Protein AF-A0A2E8XHF7-F1 (afdb_monomer)

Solvent-accessible surface area (backbone atoms only — not comparable to full-atom values): 8745 Å² total; per-residue (Å²): 108,69,65,32,54,51,22,48,51,51,35,48,48,61,61,67,73,32,93,87,26,64,57,71,70,65,57,74,69,86,76,47,71,69,59,27,64,74,73,72,47,53,73,68,58,49,47,48,53,47,48,51,53,33,51,52,57,75,61,49,58,85,71,52,55,65,51,51,39,53,50,19,55,50,42,33,54,51,37,53,50,51,50,56,49,52,51,31,61,77,67,73,45,95,64,60,53,67,58,53,39,52,51,29,51,52,50,36,51,50,29,51,50,52,42,55,52,24,69,76,44,50,72,69,55,24,68,68,42,44,62,62,34,53,53,51,33,53,53,33,50,53,51,34,52,51,41,51,55,52,53,53,49,56,55,63,79,72,108

Radius of gyration: 20.67 Å; Cα contacts (8 Å, |Δi|>4): 122; chains: 1; bounding box: 45×23×68 Å

Structure (mmCIF, N/CA/C/O backbone):
data_AF-A0A2E8XHF7-F1
#
_entry.id   AF-A0A2E8XHF7-F1
#
loop_
_atom_site.group_PDB
_atom_site.id
_atom_site.type_symbol
_atom_site.label_atom_id
_atom_site.label_alt_id
_atom_site.label_comp_id
_atom_site.label_asym_id
_atom_site.label_entity_id
_atom_site.label_seq_id
_atom_site.pdbx_PDB_ins_code
_atom_site.Cartn_x
_atom_site.Cartn_y
_atom_site.Cartn_z
_atom_site.occupancy
_atom_site.B_iso_or_equiv
_atom_site.auth_seq_id
_atom_site.auth_comp_id
_atom_site.auth_asym_id
_atom_site.auth_atom_id
_atom_site.pdbx_PDB_model_num
ATOM 1 N N . MET A 1 1 ? 12.659 -2.478 2.953 1.00 74.38 1 MET A N 1
ATOM 2 C CA . MET A 1 1 ? 12.125 -3.124 4.177 1.00 74.38 1 MET A CA 1
ATOM 3 C C . MET A 1 1 ? 10.940 -2.377 4.779 1.00 74.38 1 MET A C 1
ATOM 5 O O . MET A 1 1 ? 9.958 -3.035 5.076 1.00 74.38 1 MET A O 1
ATOM 9 N N . LEU A 1 2 ? 10.972 -1.042 4.907 1.00 88.56 2 LEU A N 1
ATOM 10 C CA . LEU A 1 2 ? 9.844 -0.273 5.466 1.00 88.56 2 LEU A 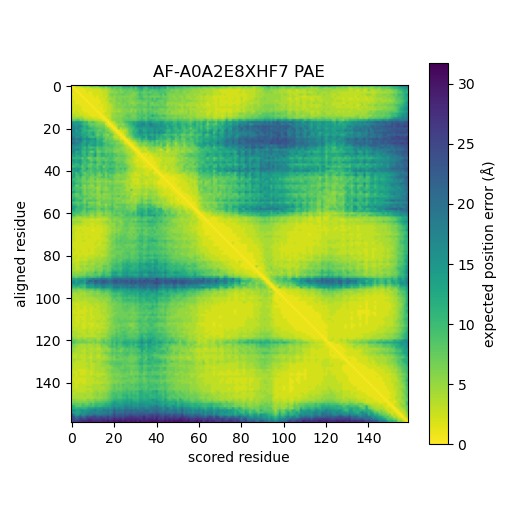CA 1
ATOM 11 C C . LEU A 1 2 ? 8.507 -0.494 4.729 1.00 88.56 2 LEU A C 1
ATOM 13 O O . LEU A 1 2 ? 7.487 -0.677 5.380 1.00 88.56 2 LEU A O 1
ATOM 17 N N . LEU A 1 3 ? 8.518 -0.563 3.392 1.00 88.62 3 LEU A N 1
ATOM 18 C CA . LEU A 1 3 ? 7.319 -0.857 2.592 1.00 88.62 3 LEU A CA 1
ATOM 19 C C . LEU A 1 3 ? 6.722 -2.235 2.915 1.00 88.62 3 LEU A C 1
ATOM 21 O O . LEU A 1 3 ? 5.514 -2.378 3.073 1.00 88.62 3 LEU A O 1
ATOM 25 N N . LEU A 1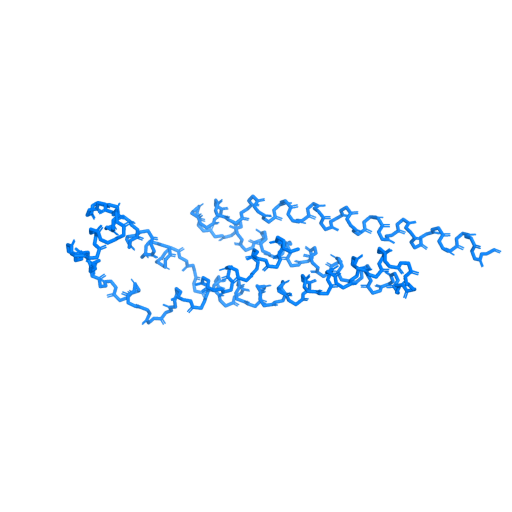 4 ? 7.589 -3.244 3.050 1.00 90.75 4 LEU A N 1
ATOM 26 C CA . LEU A 1 4 ? 7.185 -4.601 3.406 1.00 90.75 4 LEU A CA 1
ATOM 27 C C . LEU A 1 4 ? 6.565 -4.627 4.807 1.00 90.75 4 LEU A C 1
ATOM 29 O O . LEU A 1 4 ? 5.501 -5.201 4.983 1.00 90.75 4 LEU A O 1
ATOM 33 N N . ALA A 1 5 ? 7.188 -3.956 5.781 1.00 90.19 5 ALA A N 1
ATOM 34 C CA . ALA A 1 5 ? 6.636 -3.835 7.128 1.00 90.19 5 ALA A CA 1
ATOM 35 C C . ALA A 1 5 ? 5.268 -3.132 7.127 1.00 90.19 5 ALA A C 1
ATOM 37 O O . ALA A 1 5 ? 4.350 -3.588 7.799 1.00 90.19 5 ALA A O 1
ATOM 38 N N . ASN A 1 6 ? 5.105 -2.072 6.330 1.00 90.69 6 ASN A N 1
ATOM 39 C CA . ASN A 1 6 ? 3.840 -1.350 6.205 1.00 90.69 6 ASN A CA 1
ATOM 40 C C . ASN A 1 6 ? 2.708 -2.262 5.695 1.00 90.69 6 ASN A C 1
ATOM 42 O O . ASN A 1 6 ? 1.665 -2.361 6.337 1.00 90.69 6 ASN A O 1
ATOM 46 N N . HIS A 1 7 ? 2.928 -2.986 4.591 1.00 90.25 7 HIS A N 1
ATOM 47 C CA . HIS A 1 7 ? 1.913 -3.898 4.051 1.00 90.25 7 HIS A CA 1
ATOM 48 C C . HIS A 1 7 ? 1.686 -5.138 4.921 1.00 90.25 7 HIS A C 1
ATOM 50 O O . HIS A 1 7 ? 0.551 -5.592 5.031 1.00 90.25 7 HIS A O 1
ATOM 56 N N . SER A 1 8 ? 2.723 -5.671 5.571 1.00 88.38 8 SER A N 1
ATOM 57 C CA . SER A 1 8 ? 2.577 -6.799 6.497 1.00 88.38 8 SER A CA 1
ATOM 58 C C . SER A 1 8 ? 1.794 -6.417 7.753 1.00 88.38 8 SER A C 1
ATOM 60 O O . SER A 1 8 ? 0.954 -7.194 8.198 1.00 88.38 8 SER A O 1
ATOM 62 N N . ASN A 1 9 ? 2.019 -5.221 8.305 1.00 90.38 9 ASN A N 1
ATOM 63 C CA . ASN A 1 9 ? 1.257 -4.724 9.452 1.00 90.38 9 ASN A CA 1
ATOM 64 C C . ASN A 1 9 ? -0.211 -4.507 9.086 1.00 90.38 9 ASN A C 1
ATOM 66 O O . ASN A 1 9 ? -1.098 -4.874 9.855 1.00 90.38 9 ASN A O 1
ATOM 70 N N . GLU A 1 10 ? -0.474 -3.958 7.900 1.00 89.44 10 GLU A N 1
ATOM 71 C CA . GLU A 1 10 ? -1.841 -3.819 7.411 1.00 89.44 10 GLU A CA 1
ATOM 72 C C . GLU A 1 10 ? -2.495 -5.187 7.197 1.00 89.44 10 GLU A C 1
ATOM 74 O O . GLU A 1 10 ? -3.617 -5.410 7.642 1.00 89.44 10 GLU A O 1
ATOM 79 N N . LEU A 1 11 ? -1.784 -6.144 6.600 1.00 89.38 11 LEU A N 1
ATOM 80 C CA . LEU A 1 11 ? -2.286 -7.504 6.435 1.00 89.38 11 LEU A CA 1
ATOM 81 C C . LEU A 1 11 ? -2.625 -8.146 7.787 1.00 89.38 11 LEU A C 1
ATOM 83 O O . LEU A 1 11 ? -3.699 -8.723 7.935 1.00 89.38 11 LEU A O 1
ATOM 87 N N . LEU A 1 12 ? -1.751 -8.000 8.787 1.00 88.19 12 LEU A N 1
ATOM 88 C CA . LEU A 1 12 ? -1.991 -8.501 10.138 1.00 88.19 12 LEU A CA 1
ATOM 89 C C . LEU A 1 12 ? -3.231 -7.851 10.760 1.00 88.19 12 LEU A C 1
ATOM 91 O O . LEU A 1 12 ? -4.078 -8.557 11.303 1.00 88.19 12 LEU A O 1
ATOM 95 N N . LYS A 1 13 ? -3.393 -6.532 10.612 1.00 84.44 13 LYS A N 1
ATOM 96 C CA . LYS A 1 13 ? -4.591 -5.803 11.050 1.00 84.44 13 LYS A CA 1
ATOM 97 C C . LYS A 1 13 ? -5.855 -6.387 10.413 1.00 84.44 13 LYS A C 1
ATOM 99 O O . LYS A 1 13 ? -6.824 -6.663 11.117 1.00 84.44 13 LYS A O 1
ATOM 104 N N . GLN A 1 14 ? -5.825 -6.641 9.104 1.00 84.56 14 GLN A N 1
ATOM 105 C CA . GLN A 1 14 ? -6.942 -7.230 8.360 1.00 84.56 14 GLN A CA 1
ATOM 106 C C . GLN A 1 14 ? -7.191 -8.712 8.681 1.00 84.56 14 GLN A C 1
ATOM 108 O O . GLN A 1 14 ? -8.260 -9.222 8.353 1.00 84.56 14 GLN A O 1
ATOM 113 N N . VAL A 1 15 ? -6.255 -9.417 9.319 1.00 83.69 15 VAL A N 1
ATOM 114 C CA . VAL A 1 15 ? -6.443 -10.804 9.777 1.00 83.69 15 VAL A CA 1
ATOM 115 C C . VAL A 1 15 ? -6.962 -10.849 11.214 1.00 83.69 15 VAL A C 1
ATOM 117 O O . VAL A 1 15 ? -7.879 -11.610 11.503 1.00 83.69 15 VAL A O 1
ATOM 120 N N . VAL A 1 16 ? -6.409 -10.024 12.106 1.00 80.94 16 VAL A N 1
ATOM 121 C CA . VAL A 1 16 ? -6.724 -10.040 13.544 1.00 80.94 16 VAL A CA 1
ATOM 122 C C . VAL A 1 16 ? -8.055 -9.351 13.842 1.00 80.94 16 VAL A C 1
ATOM 124 O O . VAL A 1 16 ? -8.869 -9.865 14.605 1.00 80.94 16 VAL A O 1
ATOM 127 N N . ILE A 1 17 ? -8.315 -8.201 13.219 1.00 73.75 17 ILE A N 1
ATOM 128 C CA . ILE A 1 17 ? -9.513 -7.392 13.480 1.00 73.75 17 ILE A CA 1
ATOM 129 C C . ILE A 1 17 ? -10.653 -7.898 12.578 1.00 73.75 17 ILE A C 1
ATOM 131 O O . ILE A 1 17 ? -11.081 -7.191 11.673 1.00 73.75 17 ILE A O 1
ATOM 135 N N . ALA A 1 18 ? -11.050 -9.172 12.720 1.00 67.94 18 ALA A N 1
ATOM 136 C CA . ALA A 1 18 ? -11.988 -9.945 11.872 1.00 67.94 18 ALA A CA 1
ATOM 137 C C . ALA A 1 18 ? -13.478 -9.789 12.208 1.00 67.94 18 ALA A C 1
ATOM 139 O O . ALA A 1 18 ? -13.790 -9.507 13.366 1.00 67.94 18 ALA A O 1
ATOM 140 N N . PRO A 1 19 ? -14.407 -9.997 11.245 1.00 58.94 19 PRO A N 1
ATOM 141 C CA . PRO A 1 19 ? -15.804 -10.188 11.593 1.00 58.94 19 PRO A CA 1
ATOM 142 C C . PRO A 1 19 ? -15.916 -11.519 12.360 1.00 58.94 19 PRO A C 1
ATOM 144 O O . PRO A 1 19 ? -15.274 -12.504 11.987 1.00 58.94 19 PRO A O 1
ATOM 147 N N . GLY A 1 20 ? -16.657 -11.548 13.459 1.00 59.28 20 GLY A N 1
ATOM 148 C CA . GLY A 1 20 ? -16.678 -12.612 14.458 1.00 59.28 20 GLY A CA 1
ATOM 149 C C . GLY A 1 20 ? -15.563 -12.511 15.502 1.00 59.28 20 GLY A C 1
ATOM 150 O O . GLY A 1 20 ? -15.452 -13.397 16.348 1.00 59.28 20 GLY A O 1
ATOM 151 N N . SER A 1 21 ? -14.731 -11.462 15.472 1.00 64.38 21 SER A N 1
ATOM 152 C CA . SER A 1 21 ? -13.772 -11.216 16.553 1.00 64.38 21 SER A CA 1
ATOM 153 C C . SER A 1 21 ? -14.489 -10.793 17.838 1.00 64.38 21 SER A C 1
ATOM 155 O O . SER A 1 21 ? -15.556 -10.177 17.805 1.00 64.38 21 SER A O 1
ATOM 157 N N . VAL A 1 22 ? -13.869 -11.078 18.987 1.00 60.28 22 VAL A N 1
ATOM 158 C CA . VAL A 1 22 ? -14.338 -10.630 20.315 1.00 60.28 22 VAL A CA 1
ATOM 159 C C . VAL A 1 22 ? -14.609 -9.122 20.365 1.00 60.28 22 VAL A C 1
ATOM 161 O O . VAL A 1 22 ? -15.532 -8.691 21.051 1.00 60.28 22 VAL A O 1
ATOM 164 N N . ALA A 1 23 ? -13.865 -8.334 19.584 1.00 59.00 23 ALA A N 1
ATOM 165 C CA . ALA A 1 23 ? -14.086 -6.901 19.460 1.00 59.00 23 ALA A CA 1
ATOM 166 C C . ALA A 1 23 ? -15.390 -6.553 18.713 1.00 59.00 23 ALA A C 1
ATOM 168 O O . ALA A 1 23 ? -16.092 -5.641 19.130 1.00 59.00 23 ALA A O 1
ATOM 169 N N . GLU A 1 24 ? -15.772 -7.276 17.655 1.00 63.22 24 GLU A N 1
ATOM 170 C CA . GLU A 1 24 ? -17.046 -7.019 16.958 1.00 63.22 24 GLU A CA 1
ATOM 171 C C . GLU A 1 24 ? -18.260 -7.443 17.797 1.00 63.22 24 GLU A C 1
ATOM 173 O O . GLU A 1 24 ? -19.297 -6.786 17.771 1.00 63.22 24 GLU A O 1
ATOM 178 N N . LEU A 1 25 ? -18.114 -8.501 18.600 1.00 61.75 25 LEU A N 1
ATOM 179 C CA . LEU A 1 25 ? -19.164 -9.012 19.488 1.00 61.75 25 LEU A CA 1
ATOM 180 C C . LEU A 1 25 ? -19.523 -8.052 20.639 1.00 61.75 25 LEU A C 1
ATOM 182 O O . LEU A 1 25 ? -20.383 -8.381 21.455 1.00 61.75 25 LEU A O 1
ATOM 186 N N . GLY A 1 26 ? -18.876 -6.882 20.721 1.00 61.12 26 GLY A N 1
ATOM 187 C CA . GLY A 1 26 ? -19.148 -5.876 21.747 1.00 61.12 26 GLY A CA 1
ATOM 188 C C . GLY A 1 26 ? -18.840 -6.374 23.156 1.00 61.12 26 GLY A C 1
ATOM 189 O O . GLY A 1 26 ? -19.419 -5.877 24.122 1.00 61.12 26 GLY A O 1
ATOM 190 N N . VAL A 1 27 ? -17.963 -7.377 23.278 1.00 67.88 27 VAL A N 1
ATOM 191 C CA . VAL A 1 27 ? -17.541 -7.900 24.577 1.00 67.88 27 VAL A CA 1
ATOM 192 C C . VAL A 1 27 ? -16.834 -6.762 25.320 1.00 67.88 27 VAL A C 1
ATOM 194 O O . VAL A 1 27 ? -15.973 -6.101 24.726 1.00 67.88 27 VAL A O 1
ATOM 197 N N . PRO A 1 28 ? -17.217 -6.477 26.578 1.00 67.00 28 PRO A N 1
ATOM 198 C CA . PRO A 1 28 ? -16.554 -5.448 27.364 1.00 67.00 28 PRO A CA 1
ATOM 199 C C . PRO A 1 28 ? -15.067 -5.772 27.506 1.00 67.00 28 PRO A C 1
ATOM 201 O O . PRO A 1 28 ? -14.671 -6.937 27.493 1.00 67.00 28 PRO A O 1
ATOM 204 N N . ALA A 1 29 ? -14.251 -4.728 27.629 1.00 71.88 29 ALA A N 1
ATOM 205 C CA . ALA A 1 29 ? -12.816 -4.875 27.806 1.00 71.88 29 ALA A CA 1
ATOM 206 C C . ALA A 1 29 ? -12.517 -5.743 29.043 1.00 71.88 29 ALA A C 1
ATOM 208 O O . ALA A 1 29 ? -12.952 -5.416 30.147 1.00 71.88 29 ALA A O 1
ATOM 209 N N . ASP A 1 30 ? -11.785 -6.845 28.859 1.00 80.94 30 ASP A N 1
ATOM 210 C CA . ASP A 1 30 ? -11.346 -7.719 29.954 1.00 80.94 30 ASP A CA 1
ATOM 211 C C . ASP A 1 30 ? -10.091 -7.128 30.621 1.00 80.94 30 ASP A C 1
ATOM 213 O O . ASP A 1 30 ? -8.982 -7.639 30.495 1.00 80.94 30 ASP A O 1
ATOM 217 N N . CYS A 1 31 ? -10.258 -5.971 31.270 1.00 82.56 31 CYS A N 1
ATOM 218 C CA . CYS A 1 31 ? -9.177 -5.221 31.917 1.00 82.56 31 CYS A CA 1
ATOM 219 C C . CYS A 1 31 ? -8.893 -5.769 33.324 1.00 82.56 31 CYS A C 1
ATOM 221 O O . CYS A 1 31 ? -9.190 -5.131 34.339 1.00 82.56 31 CYS A O 1
ATOM 223 N N . ARG A 1 32 ? -8.352 -6.987 33.393 1.00 86.19 32 ARG A N 1
ATOM 224 C CA . ARG A 1 32 ? -7.972 -7.642 34.649 1.00 86.19 32 ARG A CA 1
ATOM 225 C C . ARG A 1 32 ? -6.804 -6.935 35.337 1.00 86.19 32 ARG A C 1
ATOM 227 O O . ARG A 1 32 ? -5.825 -6.567 34.703 1.00 86.19 32 ARG A O 1
ATOM 234 N N . ALA A 1 33 ? -6.900 -6.780 36.657 1.00 85.69 33 ALA A N 1
ATOM 235 C CA . ALA A 1 33 ? -5.922 -6.026 37.442 1.00 85.69 33 ALA A CA 1
ATOM 236 C C . ALA A 1 33 ? -4.498 -6.611 37.394 1.00 85.69 33 ALA A C 1
ATOM 238 O O . ALA A 1 33 ? -3.542 -5.847 37.456 1.00 85.69 33 ALA A O 1
ATOM 239 N N . ASP A 1 34 ? -4.361 -7.933 37.269 1.00 87.44 34 ASP A N 1
ATOM 240 C CA . ASP A 1 34 ? -3.062 -8.599 37.164 1.00 87.44 34 ASP A CA 1
ATOM 241 C C . ASP A 1 34 ? -2.382 -8.375 35.802 1.00 87.44 34 ASP A C 1
ATOM 243 O O . ASP A 1 34 ? -1.187 -8.100 35.765 1.00 87.44 34 ASP A O 1
ATOM 247 N N . GLU A 1 35 ? -3.147 -8.368 34.708 1.00 86.44 35 GLU A N 1
ATOM 248 C CA . GLU A 1 35 ? -2.645 -8.043 33.359 1.00 86.44 35 GLU A CA 1
ATOM 249 C C . GLU A 1 35 ? -2.285 -6.549 33.239 1.00 86.44 35 GLU A C 1
ATOM 251 O O . GLU A 1 35 ? -1.289 -6.181 32.623 1.00 86.44 35 GLU A O 1
ATOM 256 N N . LEU A 1 36 ? -3.066 -5.667 33.879 1.00 89.94 36 LEU A N 1
ATOM 257 C CA . LEU A 1 36 ? -2.786 -4.226 33.914 1.00 89.94 36 LEU A CA 1
ATOM 258 C C . LEU A 1 36 ? -1.464 -3.910 34.631 1.00 89.94 36 LEU A C 1
ATOM 260 O O . LEU A 1 36 ? -0.724 -3.029 34.189 1.00 89.94 36 LEU A O 1
ATOM 264 N N . GLU A 1 37 ? -1.166 -4.613 35.729 1.00 89.94 37 GLU A N 1
ATOM 265 C CA . GLU A 1 37 ? 0.104 -4.472 36.451 1.00 89.94 37 GLU A CA 1
ATOM 266 C C . GLU A 1 37 ? 1.282 -5.019 35.629 1.00 89.94 37 GLU A C 1
ATOM 268 O O . GLU A 1 37 ? 2.339 -4.387 35.598 1.00 89.94 37 GLU A O 1
ATOM 273 N N . GLU A 1 38 ? 1.094 -6.137 34.920 1.00 89.75 38 GLU A N 1
ATOM 274 C CA . GLU A 1 38 ? 2.118 -6.735 34.052 1.00 89.75 38 GLU A CA 1
ATOM 275 C C . GLU A 1 38 ? 2.435 -5.867 32.820 1.00 89.75 38 GLU A C 1
ATOM 277 O O . GLU A 1 38 ? 3.607 -5.652 32.502 1.00 89.75 38 GLU A O 1
ATOM 282 N N . GLU A 1 39 ? 1.417 -5.312 32.155 1.00 85.25 39 GLU A N 1
ATOM 283 C CA . GLU A 1 39 ? 1.584 -4.459 30.968 1.00 85.25 39 GLU A CA 1
ATOM 284 C C . GLU A 1 39 ? 1.881 -2.984 31.306 1.00 85.25 39 GLU A C 1
ATOM 286 O O . GLU A 1 39 ? 2.222 -2.197 30.419 1.00 85.25 39 GLU A O 1
ATOM 291 N N . GLY A 1 40 ? 1.786 -2.595 32.583 1.00 89.19 40 GLY A N 1
ATOM 292 C CA . GLY A 1 40 ? 2.025 -1.224 33.040 1.00 89.19 40 GLY A CA 1
ATOM 293 C C . GLY A 1 40 ? 0.976 -0.223 32.544 1.00 89.19 40 GLY A C 1
ATOM 294 O O . GLY A 1 40 ? 1.303 0.939 32.294 1.00 89.19 40 GLY A O 1
ATOM 295 N N . LEU A 1 41 ? -0.269 -0.672 32.384 1.00 89.25 41 LEU A N 1
ATOM 296 C CA . LEU A 1 41 ? -1.382 0.106 31.843 1.00 89.25 41 LEU A CA 1
ATOM 297 C C . LEU A 1 41 ? -2.338 0.562 32.944 1.00 89.25 41 LEU A C 1
ATOM 299 O O . LEU A 1 41 ? -2.637 -0.164 33.891 1.00 89.25 41 LEU A O 1
ATOM 303 N N . SER A 1 42 ? -2.902 1.759 32.791 1.00 91.00 42 SER A N 1
ATOM 304 C CA . SER A 1 42 ? -4.056 2.158 33.595 1.00 91.00 42 SER A CA 1
ATOM 305 C C . SER A 1 42 ? -5.345 1.503 33.086 1.00 91.00 42 SER A C 1
ATOM 307 O O . SER A 1 42 ? -5.504 1.215 31.898 1.00 91.00 42 SER A O 1
ATOM 309 N N . LEU A 1 43 ? -6.321 1.330 33.983 1.00 87.94 43 LEU A N 1
ATOM 310 C CA . LEU A 1 43 ? -7.643 0.800 33.626 1.00 87.94 43 LEU A CA 1
ATOM 311 C C . LEU A 1 43 ? -8.318 1.633 32.519 1.00 87.94 43 LEU A C 1
ATOM 313 O O . LEU A 1 43 ? -8.897 1.076 31.591 1.00 87.94 43 LEU A O 1
ATOM 317 N N . LEU A 1 44 ? -8.163 2.961 32.567 1.00 88.25 44 LEU A N 1
ATOM 318 C CA . LEU A 1 44 ? -8.700 3.870 31.552 1.00 88.25 44 LEU A CA 1
ATOM 319 C C . LEU A 1 44 ? -8.042 3.669 30.177 1.00 88.25 44 LEU A C 1
ATOM 321 O O . LEU A 1 44 ? -8.725 3.728 29.155 1.00 88.25 44 LEU A O 1
ATOM 325 N N . GLU A 1 45 ? -6.727 3.442 30.130 1.00 86.19 45 GLU A N 1
ATOM 326 C CA . GLU A 1 45 ? -6.014 3.181 28.873 1.00 86.19 45 GLU A CA 1
ATOM 327 C C . GLU A 1 45 ? -6.460 1.863 28.238 1.00 86.19 45 GLU A C 1
ATOM 329 O O . GLU A 1 45 ? -6.688 1.821 27.029 1.00 86.19 45 GLU A O 1
ATOM 334 N N . CYS A 1 46 ? -6.656 0.816 29.044 1.00 86.94 46 CYS A N 1
ATOM 335 C CA . CYS A 1 46 ? -7.177 -0.465 28.569 1.00 86.94 46 CYS A CA 1
ATOM 336 C C . CYS A 1 46 ? -8.575 -0.318 27.942 1.00 86.94 46 CYS A C 1
ATOM 338 O O . CYS A 1 46 ? -8.796 -0.731 26.798 1.00 86.94 46 CYS A O 1
ATOM 340 N N . GLU A 1 47 ? -9.501 0.353 28.634 1.00 85.81 47 GLU A N 1
ATOM 341 C CA . GLU A 1 47 ? -10.853 0.603 28.119 1.00 85.81 47 GLU A CA 1
ATOM 342 C C . GLU A 1 47 ? -10.838 1.435 26.825 1.00 85.81 47 GLU A C 1
ATOM 344 O O . GLU A 1 47 ? -11.564 1.132 25.871 1.00 85.81 47 GLU A O 1
ATOM 349 N N . LEU A 1 48 ? -9.975 2.456 26.752 1.00 85.81 48 LEU A N 1
ATOM 350 C CA . LEU A 1 48 ? -9.816 3.291 25.559 1.00 85.81 48 LEU A CA 1
ATOM 351 C C . LEU A 1 48 ? -9.276 2.505 24.360 1.00 85.81 48 LEU A C 1
ATOM 353 O O . LEU A 1 48 ? -9.756 2.708 23.243 1.00 85.81 48 LEU A O 1
ATOM 357 N N . MET A 1 49 ? -8.309 1.607 24.560 1.00 83.12 49 MET A N 1
ATOM 358 C CA . MET A 1 49 ? -7.753 0.792 23.476 1.00 83.12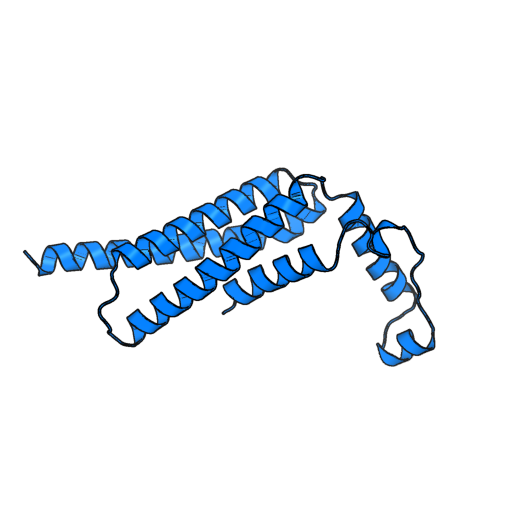 49 MET A CA 1
ATOM 359 C C . MET A 1 49 ? -8.797 -0.153 22.877 1.00 83.12 49 MET A C 1
ATOM 361 O O . MET A 1 49 ? -8.941 -0.201 21.652 1.00 83.12 49 MET A O 1
ATOM 365 N N . VAL A 1 50 ? -9.573 -0.846 23.716 1.00 81.00 50 VAL A N 1
ATOM 366 C CA . VAL A 1 50 ? -10.647 -1.740 23.250 1.00 81.00 50 VAL A CA 1
ATOM 367 C C . VAL A 1 50 ? -11.741 -0.950 22.535 1.00 81.00 50 VAL A C 1
ATOM 369 O O . VAL A 1 50 ? -12.133 -1.312 21.423 1.00 81.00 50 VAL A O 1
ATOM 372 N N . SER A 1 51 ? -12.174 0.173 23.113 1.00 81.31 51 SER A N 1
ATOM 373 C CA . SER A 1 51 ? -13.159 1.066 22.494 1.00 81.31 51 SER A CA 1
ATOM 374 C C . SER A 1 51 ? -12.699 1.557 21.118 1.00 81.31 51 SER A C 1
ATOM 376 O O . SER A 1 51 ? -13.460 1.523 20.153 1.00 81.31 51 SER A O 1
ATOM 378 N N . ASN A 1 52 ? -11.423 1.922 20.969 1.00 80.38 52 ASN A N 1
ATOM 379 C CA . ASN A 1 52 ? -10.872 2.362 19.689 1.00 80.38 52 ASN A CA 1
ATOM 380 C C . ASN A 1 52 ? -10.921 1.262 18.607 1.00 80.38 52 ASN A C 1
ATOM 382 O O . ASN A 1 52 ? -11.237 1.538 17.445 1.00 80.38 52 ASN A O 1
ATOM 386 N N . VAL A 1 53 ? -10.661 0.001 18.973 1.00 76.50 53 VAL A N 1
ATOM 387 C CA . VAL A 1 53 ? -10.780 -1.143 18.050 1.00 76.50 53 VAL A CA 1
ATOM 388 C C . VAL A 1 53 ? -12.238 -1.370 17.646 1.00 76.50 53 VAL A C 1
ATOM 390 O O . VAL A 1 53 ? -12.520 -1.532 16.457 1.00 76.50 53 VAL A O 1
ATOM 393 N N . GLN A 1 54 ? -13.171 -1.319 18.599 1.00 76.06 54 GLN A N 1
ATOM 394 C CA . GLN A 1 54 ? -14.608 -1.447 18.332 1.00 76.06 54 GLN A CA 1
ATOM 395 C C . GLN A 1 54 ? -15.114 -0.333 17.409 1.00 76.06 54 GLN A C 1
ATOM 397 O O . GLN A 1 54 ? -15.786 -0.601 16.413 1.00 76.06 54 GLN A O 1
ATOM 402 N N . ILE A 1 55 ? -14.724 0.917 17.675 1.00 74.75 55 ILE A N 1
ATOM 403 C CA . ILE A 1 55 ? -15.040 2.070 16.823 1.00 74.75 55 ILE A CA 1
ATOM 404 C C . ILE A 1 55 ? -14.471 1.865 15.417 1.00 74.75 55 ILE A C 1
ATOM 406 O O . ILE A 1 55 ? -15.153 2.135 14.428 1.00 74.75 55 ILE A O 1
ATOM 410 N N . THR A 1 56 ? -13.243 1.360 15.298 1.00 72.69 56 THR A N 1
ATOM 411 C CA . THR A 1 56 ? -12.622 1.077 13.995 1.00 72.69 56 THR A CA 1
ATOM 412 C C . THR A 1 56 ? -13.404 0.019 13.215 1.00 72.69 56 THR A C 1
ATOM 414 O O . THR A 1 56 ? -13.633 0.201 12.022 1.00 72.69 56 THR A O 1
ATOM 417 N N . LEU A 1 57 ? -13.859 -1.048 13.877 1.00 73.38 57 LEU A N 1
ATOM 418 C CA . LEU A 1 57 ? -14.687 -2.091 13.266 1.00 73.38 57 LEU A CA 1
ATOM 419 C C . LEU A 1 57 ? -16.020 -1.532 12.763 1.00 73.38 57 LEU A C 1
ATOM 421 O O . LEU A 1 57 ? -16.324 -1.654 11.578 1.00 73.38 57 LEU A O 1
ATOM 425 N N . VAL A 1 58 ? -16.769 -0.848 13.631 1.00 73.19 58 VAL A N 1
ATOM 426 C CA . VAL A 1 58 ? -18.104 -0.311 13.313 1.00 73.19 58 VAL A CA 1
ATOM 427 C C . VAL A 1 58 ? -18.044 0.804 12.263 1.00 73.19 58 VAL A C 1
ATOM 429 O O . VAL A 1 58 ? -18.962 0.961 11.463 1.00 73.19 58 VAL A O 1
ATOM 432 N N . SER A 1 59 ? -16.965 1.589 12.237 1.00 72.50 59 SER A N 1
ATOM 433 C CA . SER A 1 59 ? -16.788 2.675 11.262 1.00 72.50 59 SER A CA 1
ATOM 434 C C . SER A 1 59 ? -16.264 2.212 9.900 1.00 72.50 59 SER A C 1
ATOM 436 O O . SER A 1 59 ? -16.242 3.008 8.954 1.00 72.50 59 SER A O 1
ATOM 438 N N . SER A 1 60 ? -15.838 0.952 9.779 1.00 75.81 60 SER A N 1
ATOM 439 C CA . SER A 1 60 ? -15.303 0.412 8.534 1.00 75.81 60 SER A CA 1
ATOM 440 C C . SER A 1 60 ? -16.422 -0.100 7.615 1.00 75.81 60 SER A C 1
ATOM 442 O O . SER A 1 60 ? -17.235 -0.923 8.030 1.00 75.81 60 SER A O 1
ATOM 444 N N . PRO A 1 61 ? -16.495 0.358 6.350 1.00 81.31 61 PRO A N 1
ATOM 445 C CA . PRO A 1 61 ? -17.442 -0.201 5.389 1.00 81.31 61 PRO A CA 1
ATOM 446 C C . PRO A 1 61 ? -17.129 -1.672 5.080 1.00 81.31 61 PRO A C 1
ATOM 448 O O . PRO A 1 61 ? -15.961 -2.030 4.933 1.00 81.31 61 PRO A O 1
ATOM 451 N N . GLU A 1 62 ? -18.148 -2.508 4.855 1.00 82.88 62 GLU A N 1
ATOM 452 C CA . GLU A 1 62 ? -17.958 -3.946 4.572 1.00 82.88 62 GLU A CA 1
ATOM 453 C C . GLU A 1 62 ? -17.047 -4.220 3.360 1.00 82.88 62 GLU A C 1
ATOM 455 O O . GLU A 1 62 ? -16.277 -5.179 3.351 1.00 82.88 62 GLU A O 1
ATOM 460 N N . TRP A 1 63 ? -17.083 -3.349 2.346 1.00 84.56 63 TRP A N 1
ATOM 461 C CA . TRP A 1 63 ? -16.265 -3.467 1.133 1.00 84.56 63 TRP A CA 1
ATOM 462 C C . TRP A 1 63 ? -14.796 -3.070 1.337 1.00 84.56 63 TRP A C 1
ATOM 464 O O . TRP A 1 63 ? -13.935 -3.487 0.560 1.00 84.56 63 TRP A O 1
ATOM 474 N N . PHE A 1 64 ? -14.488 -2.266 2.360 1.00 87.62 64 PHE A N 1
ATOM 475 C CA . PHE A 1 64 ? -13.144 -1.725 2.592 1.00 87.62 64 PHE A CA 1
ATOM 476 C C . PHE A 1 64 ? -12.150 -2.839 2.903 1.00 87.62 64 PHE A C 1
ATOM 478 O O . PHE A 1 64 ? -11.049 -2.898 2.361 1.00 87.62 64 PHE A O 1
ATOM 485 N N . ARG A 1 65 ? -12.578 -3.757 3.762 1.00 83.94 65 ARG A N 1
ATOM 486 C CA . ARG A 1 65 ? -11.764 -4.824 4.320 1.00 83.94 65 ARG A CA 1
ATOM 487 C C . ARG A 1 65 ? -11.260 -5.842 3.280 1.00 83.94 65 ARG A C 1
ATOM 489 O O . ARG A 1 65 ? -10.043 -6.015 3.195 1.00 83.94 65 ARG A O 1
ATOM 496 N N . PRO A 1 66 ? -12.112 -6.502 2.465 1.00 88.12 66 PRO A N 1
ATOM 497 C CA . PRO A 1 66 ? -11.626 -7.445 1.455 1.00 88.12 66 PRO A CA 1
ATOM 498 C C . PRO A 1 66 ? -10.725 -6.761 0.421 1.00 88.12 66 PRO A C 1
ATOM 500 O O . PRO A 1 66 ? -9.741 -7.348 -0.026 1.00 88.12 66 PRO A O 1
ATOM 503 N N . LEU A 1 67 ? -11.010 -5.501 0.082 1.00 90.44 67 LEU A N 1
ATOM 504 C CA . LEU A 1 67 ? -10.197 -4.729 -0.849 1.00 90.44 67 LEU A CA 1
ATOM 505 C C . LEU A 1 67 ? -8.811 -4.409 -0.267 1.00 90.44 67 LEU A C 1
ATOM 507 O O . LEU A 1 67 ? -7.802 -4.672 -0.919 1.00 90.44 67 LEU A O 1
ATOM 511 N N . MET A 1 68 ? -8.742 -3.916 0.973 1.00 90.25 68 MET A N 1
ATOM 512 C CA . MET A 1 68 ? -7.475 -3.644 1.662 1.00 90.25 68 MET A CA 1
ATOM 513 C C . MET A 1 68 ? -6.658 -4.909 1.915 1.00 90.25 68 MET A C 1
ATOM 515 O O . MET A 1 68 ? -5.434 -4.873 1.798 1.00 90.25 68 MET A O 1
ATOM 519 N N . PHE A 1 69 ? -7.307 -6.039 2.199 1.00 90.69 69 PHE A N 1
ATOM 520 C CA . PHE A 1 69 ? -6.635 -7.331 2.304 1.00 90.69 69 PHE A CA 1
ATOM 521 C C . PHE A 1 69 ? -5.939 -7.708 0.988 1.00 90.69 69 PHE A C 1
ATOM 523 O O . PHE A 1 69 ? -4.733 -7.960 0.982 1.00 90.69 69 PHE A O 1
ATOM 530 N N . LEU A 1 70 ? -6.661 -7.676 -0.139 1.00 93.06 70 LEU A N 1
ATOM 531 C CA . LEU A 1 70 ? -6.097 -7.981 -1.460 1.00 93.06 70 LEU A CA 1
ATOM 532 C C . LEU A 1 70 ? -4.954 -7.030 -1.831 1.00 93.06 70 LEU A C 1
ATOM 534 O O . LEU A 1 70 ? -3.895 -7.477 -2.277 1.00 93.06 70 LEU A O 1
ATOM 538 N N . LEU A 1 71 ? -5.140 -5.729 -1.594 1.00 92.94 71 LEU A N 1
ATOM 539 C CA . LEU A 1 71 ? -4.112 -4.718 -1.836 1.00 92.94 71 LEU A CA 1
ATOM 540 C C . LEU A 1 71 ? -2.876 -4.958 -0.969 1.00 92.94 71 LEU A C 1
ATOM 542 O O . LEU A 1 71 ? -1.764 -4.881 -1.479 1.00 92.94 71 LEU A O 1
ATOM 546 N N . SER A 1 72 ? -3.042 -5.330 0.299 1.00 91.94 72 SER A N 1
ATOM 547 C CA . SER A 1 72 ? -1.918 -5.587 1.208 1.00 91.94 72 SER A CA 1
ATOM 548 C C . SER A 1 72 ? -1.147 -6.847 0.834 1.00 91.94 72 SER A C 1
ATOM 550 O O . SER A 1 72 ? 0.080 -6.813 0.813 1.00 91.94 72 SER A O 1
ATOM 552 N N . VAL A 1 73 ? -1.831 -7.929 0.447 1.00 93.88 73 VAL A N 1
ATOM 553 C CA . VAL A 1 73 ? -1.179 -9.135 -0.094 1.00 93.88 73 VAL A CA 1
ATOM 554 C C . VAL A 1 73 ? -0.380 -8.793 -1.351 1.00 93.88 73 VAL A C 1
ATOM 556 O O . VAL A 1 73 ? 0.792 -9.156 -1.457 1.00 93.88 73 VAL A O 1
ATOM 559 N N . SER A 1 74 ? -0.977 -8.048 -2.286 1.00 93.69 74 SER A N 1
ATOM 560 C CA . SER A 1 74 ? -0.270 -7.615 -3.494 1.00 93.69 74 SER A CA 1
ATOM 561 C C . SER A 1 74 ? 0.921 -6.705 -3.167 1.00 93.69 74 SER A C 1
ATOM 563 O O . SER A 1 74 ? 2.010 -6.902 -3.703 1.00 93.69 74 SER A O 1
ATOM 565 N N . GLY A 1 75 ? 0.761 -5.786 -2.214 1.00 92.00 75 GLY A N 1
ATOM 566 C CA . GLY A 1 75 ? 1.805 -4.886 -1.739 1.00 92.00 75 GLY A CA 1
ATOM 567 C C . GLY A 1 75 ? 2.978 -5.631 -1.107 1.00 92.00 75 GLY A C 1
ATOM 568 O O . GLY A 1 75 ? 4.122 -5.321 -1.420 1.00 92.00 75 GLY A O 1
ATOM 569 N N . VAL A 1 76 ? 2.729 -6.669 -0.299 1.00 93.31 76 VAL A N 1
ATOM 570 C CA . VAL A 1 76 ? 3.780 -7.551 0.244 1.00 93.31 76 VAL A CA 1
ATOM 571 C C . VAL A 1 76 ? 4.580 -8.209 -0.884 1.00 93.31 76 VAL A C 1
ATOM 573 O O . VAL A 1 76 ? 5.813 -8.177 -0.861 1.00 93.31 76 VAL A O 1
ATOM 576 N N . LEU A 1 77 ? 3.899 -8.764 -1.892 1.00 94.56 77 LEU A N 1
ATOM 577 C CA . LEU A 1 77 ? 4.551 -9.418 -3.031 1.00 94.56 77 LEU A CA 1
ATOM 578 C C . LEU A 1 77 ? 5.431 -8.437 -3.816 1.00 94.56 77 LEU A C 1
ATOM 580 O O . LEU A 1 77 ? 6.615 -8.701 -4.030 1.00 94.56 77 LEU A O 1
ATOM 584 N N . PHE A 1 78 ? 4.890 -7.281 -4.204 1.00 93.69 78 PHE A N 1
ATOM 585 C CA . PHE A 1 78 ? 5.651 -6.285 -4.960 1.00 93.69 78 PHE A CA 1
ATOM 586 C C . PHE A 1 78 ? 6.732 -5.590 -4.120 1.00 93.69 78 PHE A C 1
ATOM 588 O O . PHE A 1 78 ? 7.774 -5.222 -4.662 1.00 93.69 78 PHE A O 1
ATOM 595 N N . ALA A 1 79 ? 6.559 -5.470 -2.802 1.00 92.69 79 ALA A N 1
ATOM 596 C CA . ALA A 1 79 ? 7.603 -4.988 -1.900 1.00 92.69 79 ALA A CA 1
ATOM 597 C C . ALA A 1 79 ? 8.778 -5.970 -1.796 1.00 92.69 79 ALA A C 1
ATOM 599 O O . ALA A 1 79 ? 9.932 -5.547 -1.737 1.00 92.69 79 ALA A O 1
ATOM 600 N N . ALA A 1 80 ? 8.515 -7.279 -1.798 1.00 92.56 80 ALA A N 1
ATOM 601 C CA . ALA A 1 80 ? 9.572 -8.285 -1.857 1.00 92.56 80 ALA A CA 1
ATOM 602 C C . ALA A 1 80 ? 10.314 -8.232 -3.204 1.00 92.56 80 ALA A C 1
ATOM 604 O O . ALA A 1 80 ? 11.546 -8.225 -3.233 1.00 92.56 80 ALA A O 1
ATOM 605 N N . LEU A 1 81 ? 9.575 -8.106 -4.313 1.00 91.19 81 LEU A N 1
ATOM 606 C CA . LEU A 1 81 ? 10.159 -7.970 -5.651 1.00 91.19 81 LEU A CA 1
ATOM 607 C C . LEU A 1 81 ? 11.011 -6.701 -5.790 1.00 91.19 81 LEU A C 1
ATOM 609 O O . LEU A 1 81 ? 12.110 -6.762 -6.343 1.00 91.19 81 LEU A O 1
ATOM 613 N N . SER A 1 82 ? 10.561 -5.564 -5.254 1.00 90.25 82 SER A N 1
ATOM 614 C CA . SER A 1 82 ? 11.316 -4.308 -5.328 1.00 90.25 82 SER A CA 1
ATOM 615 C C . SER A 1 82 ? 12.634 -4.372 -4.551 1.00 90.25 82 SER A C 1
ATOM 617 O O . SER A 1 82 ? 13.637 -3.810 -4.996 1.00 90.25 82 SER A O 1
ATOM 619 N N . ILE A 1 83 ? 12.685 -5.132 -3.450 1.00 90.06 83 ILE A N 1
ATOM 620 C CA . ILE A 1 83 ? 13.932 -5.432 -2.733 1.00 90.06 83 ILE A CA 1
ATOM 621 C C . ILE A 1 83 ? 14.888 -6.228 -3.632 1.00 90.06 83 ILE A C 1
ATOM 623 O O . ILE A 1 83 ? 16.062 -5.870 -3.730 1.00 90.06 83 ILE A O 1
ATOM 627 N N . SER A 1 84 ? 14.407 -7.266 -4.325 1.00 87.38 84 SER A N 1
ATOM 628 C CA . SER A 1 84 ? 15.232 -8.051 -5.258 1.00 87.38 84 SER A CA 1
ATOM 629 C C . SER A 1 84 ? 15.789 -7.201 -6.405 1.00 87.38 84 SER A C 1
ATOM 631 O O . SER A 1 84 ? 16.959 -7.349 -6.770 1.00 87.38 84 SER A O 1
ATOM 633 N N . VAL A 1 85 ? 14.982 -6.280 -6.941 1.00 87.62 85 VAL A N 1
ATOM 634 C CA . VAL A 1 85 ? 15.415 -5.301 -7.951 1.00 87.62 85 VAL A CA 1
ATOM 635 C C . VAL A 1 85 ? 16.504 -4.387 -7.381 1.00 87.62 85 VAL A C 1
ATOM 637 O O . VAL A 1 85 ? 17.555 -4.236 -8.001 1.00 87.62 85 VAL A O 1
ATOM 640 N N . GLY A 1 86 ? 16.309 -3.845 -6.174 1.00 84.94 86 GLY A N 1
ATOM 641 C CA . GLY A 1 86 ? 17.293 -2.993 -5.498 1.00 84.94 86 GLY A CA 1
ATOM 642 C C . GLY A 1 86 ? 18.636 -3.689 -5.253 1.00 84.94 86 GLY A C 1
ATOM 643 O O . GLY A 1 86 ? 19.683 -3.136 -5.581 1.00 84.94 86 GLY A O 1
ATOM 644 N N . PHE A 1 87 ? 18.624 -4.930 -4.755 1.00 86.00 87 PHE A N 1
ATOM 645 C CA . PHE A 1 87 ? 19.850 -5.721 -4.582 1.00 86.00 87 PHE A CA 1
ATOM 646 C C . PHE A 1 87 ? 20.578 -5.966 -5.898 1.00 86.00 87 PHE A C 1
ATOM 648 O O . PHE A 1 87 ? 21.805 -5.924 -5.948 1.00 86.00 87 PHE A O 1
ATOM 655 N N . SER A 1 88 ? 19.829 -6.216 -6.967 1.00 84.06 88 SER A N 1
ATOM 656 C CA . SER A 1 88 ? 20.425 -6.508 -8.265 1.00 84.06 88 SER A CA 1
ATOM 657 C C . SER A 1 88 ? 21.105 -5.275 -8.875 1.00 84.06 88 SER A C 1
ATOM 659 O O . SER A 1 88 ? 22.177 -5.424 -9.460 1.00 84.06 88 SER A O 1
ATOM 661 N N . PHE A 1 89 ? 20.558 -4.071 -8.651 1.00 79.56 89 PHE A N 1
ATOM 662 C CA . PHE A 1 89 ? 21.224 -2.807 -8.993 1.00 79.56 89 PHE A CA 1
ATOM 663 C C . PHE A 1 89 ? 22.531 -2.609 -8.216 1.00 79.56 89 PHE A C 1
ATOM 665 O O . PHE A 1 89 ? 23.551 -2.281 -8.812 1.00 79.56 89 PHE A O 1
ATOM 672 N N . VAL A 1 90 ? 22.530 -2.851 -6.900 1.00 84.00 90 VAL A N 1
ATOM 673 C CA . VAL A 1 90 ? 23.741 -2.711 -6.066 1.00 84.00 90 VAL A CA 1
ATOM 674 C C . VAL A 1 90 ? 24.821 -3.714 -6.473 1.00 84.00 90 VAL A C 1
ATOM 676 O O . VAL A 1 90 ? 26.003 -3.385 -6.494 1.00 84.00 90 VAL A O 1
ATOM 679 N N . ASN A 1 91 ? 24.424 -4.935 -6.826 1.00 83.56 91 ASN A N 1
ATOM 680 C CA . ASN A 1 91 ? 25.351 -6.005 -7.179 1.00 83.56 91 ASN A CA 1
ATOM 681 C C . ASN A 1 91 ? 25.798 -5.974 -8.655 1.00 83.56 91 ASN A C 1
ATOM 683 O O . ASN A 1 91 ? 26.367 -6.958 -9.132 1.00 83.56 91 ASN A O 1
ATOM 687 N N . ASN A 1 92 ? 25.501 -4.884 -9.376 1.00 69.56 92 ASN A N 1
ATOM 688 C CA . ASN A 1 92 ? 25.846 -4.646 -10.781 1.00 69.56 92 ASN A CA 1
ATOM 689 C C . ASN A 1 92 ? 25.501 -5.825 -11.713 1.00 69.56 92 ASN A C 1
ATOM 691 O O . ASN A 1 92 ? 26.203 -6.128 -12.677 1.00 69.56 92 ASN A O 1
ATOM 695 N N . LYS A 1 93 ? 24.437 -6.553 -11.368 1.00 72.94 93 LYS A N 1
ATOM 696 C CA . LYS A 1 93 ? 23.948 -7.698 -12.132 1.00 72.94 93 LYS A CA 1
ATOM 697 C C . LYS A 1 93 ? 23.029 -7.156 -13.223 1.00 72.94 93 LYS A C 1
ATOM 699 O O . LYS A 1 93 ? 22.326 -6.186 -12.964 1.00 72.94 93 LYS A O 1
ATOM 704 N N . ASN A 1 94 ? 22.991 -7.783 -14.402 1.00 68.81 94 ASN A N 1
ATOM 705 C CA . ASN A 1 94 ? 22.081 -7.376 -15.482 1.00 68.81 94 ASN A CA 1
ATOM 706 C C . ASN A 1 94 ? 20.619 -7.486 -15.019 1.00 68.81 94 ASN A C 1
ATOM 708 O O . ASN A 1 94 ? 19.997 -8.548 -15.102 1.00 68.81 94 ASN A O 1
ATOM 712 N N . VAL A 1 95 ? 20.082 -6.390 -14.487 1.00 71.00 95 VAL A N 1
ATOM 713 C CA . VAL A 1 95 ? 18.669 -6.250 -14.161 1.00 71.00 95 VAL A CA 1
ATOM 714 C C . VAL A 1 95 ? 17.948 -5.988 -15.459 1.00 71.00 95 VAL A C 1
ATOM 716 O O . VAL A 1 95 ? 18.281 -5.062 -16.189 1.00 71.00 95 VAL A O 1
ATOM 719 N N . ASN A 1 96 ? 16.914 -6.772 -15.736 1.00 82.38 96 ASN A N 1
ATOM 720 C CA . ASN A 1 96 ? 16.014 -6.425 -16.817 1.00 82.38 96 ASN A CA 1
ATOM 721 C C . ASN A 1 96 ? 15.251 -5.149 -16.414 1.00 82.38 96 ASN A C 1
ATOM 723 O O . ASN A 1 96 ? 14.313 -5.199 -15.616 1.00 82.38 96 ASN A O 1
ATOM 727 N N . VAL A 1 97 ? 15.665 -3.996 -16.944 1.00 84.38 97 VAL A N 1
ATOM 728 C CA . VAL A 1 97 ? 15.092 -2.683 -16.604 1.00 84.38 97 VAL A CA 1
ATOM 729 C C . VAL A 1 97 ? 13.590 -2.628 -16.913 1.00 84.38 97 VAL A C 1
ATOM 731 O O . VAL A 1 97 ? 12.836 -1.945 -16.220 1.00 84.38 97 VAL A O 1
ATOM 734 N N . ASN A 1 98 ? 13.103 -3.414 -17.880 1.00 86.62 98 ASN A N 1
ATOM 735 C CA . ASN A 1 98 ? 11.665 -3.535 -18.142 1.00 86.62 98 ASN A CA 1
ATOM 736 C C . ASN A 1 98 ? 10.913 -4.200 -16.981 1.00 86.62 98 ASN A C 1
ATOM 738 O O . ASN A 1 98 ? 9.818 -3.753 -16.637 1.00 86.62 98 ASN A O 1
ATOM 742 N N . TRP A 1 99 ? 11.512 -5.199 -16.327 1.00 86.38 99 TRP A N 1
ATOM 743 C CA . TRP A 1 99 ? 10.952 -5.800 -15.113 1.00 86.38 99 TRP A CA 1
ATOM 744 C C . TRP A 1 99 ? 10.901 -4.801 -13.955 1.00 86.38 99 TRP A C 1
ATOM 746 O O . TRP A 1 99 ? 9.882 -4.712 -13.272 1.00 86.38 99 TRP A O 1
ATOM 756 N N . ALA A 1 100 ? 11.959 -4.006 -13.769 1.00 88.31 100 ALA A N 1
ATOM 757 C CA . ALA A 1 100 ? 11.988 -2.960 -12.746 1.00 88.31 100 ALA A CA 1
ATOM 758 C C . ALA A 1 100 ? 10.885 -1.911 -12.976 1.00 88.31 100 ALA A C 1
ATOM 760 O O . ALA A 1 100 ? 10.121 -1.611 -12.058 1.00 88.31 100 ALA A O 1
ATOM 761 N N . LYS A 1 101 ? 10.736 -1.418 -14.216 1.00 91.31 101 LYS A N 1
ATOM 762 C CA . LYS A 1 101 ? 9.652 -0.495 -14.600 1.00 91.31 101 LYS A CA 1
ATOM 763 C C . LYS A 1 101 ? 8.278 -1.093 -14.300 1.00 91.31 101 LYS A C 1
ATOM 765 O O . LYS A 1 101 ? 7.467 -0.443 -13.649 1.00 91.31 101 LYS A O 1
ATOM 770 N N . SER A 1 102 ? 8.036 -2.339 -14.713 1.00 92.44 102 SER A N 1
ATOM 771 C CA . SER A 1 102 ? 6.761 -3.022 -14.459 1.00 92.44 102 SER A CA 1
ATOM 772 C C . SER A 1 102 ? 6.460 -3.154 -12.963 1.00 92.44 102 SER A C 1
ATOM 774 O O . SER A 1 102 ? 5.319 -2.952 -12.555 1.00 92.44 102 SER A O 1
ATOM 776 N N . CYS A 1 103 ? 7.468 -3.463 -12.143 1.00 93.06 103 CYS A N 1
ATOM 777 C CA . CYS A 1 103 ? 7.320 -3.571 -10.693 1.00 93.06 103 CYS A CA 1
ATOM 778 C C . CYS A 1 103 ? 6.932 -2.227 -10.058 1.00 93.06 103 CYS A C 1
ATOM 780 O O . CYS A 1 103 ? 6.003 -2.176 -9.256 1.00 93.06 103 CYS A O 1
ATOM 782 N N . PHE A 1 104 ? 7.610 -1.134 -10.423 1.00 94.06 104 PHE A N 1
ATOM 783 C CA . PHE A 1 104 ? 7.302 0.187 -9.865 1.00 94.06 104 PHE A CA 1
ATOM 784 C C . PHE A 1 104 ? 5.963 0.737 -10.357 1.00 94.06 104 PHE A C 1
ATOM 786 O O . PHE A 1 104 ? 5.238 1.335 -9.569 1.00 94.06 104 PHE A O 1
ATOM 793 N N . ILE A 1 105 ? 5.582 0.478 -11.611 1.00 95.44 105 ILE A N 1
ATOM 794 C CA . ILE A 1 105 ? 4.244 0.820 -12.119 1.00 95.44 105 ILE A CA 1
ATOM 795 C C . ILE A 1 105 ? 3.162 0.097 -11.311 1.00 95.44 105 ILE A C 1
ATOM 797 O O . ILE A 1 105 ? 2.195 0.729 -10.896 1.00 95.44 105 ILE A O 1
ATOM 801 N N . ALA A 1 106 ? 3.329 -1.201 -11.044 1.00 94.94 106 ALA A N 1
ATOM 802 C CA . ALA A 1 106 ? 2.371 -1.959 -10.241 1.00 94.94 106 ALA A CA 1
ATOM 803 C C . ALA A 1 106 ? 2.230 -1.391 -8.818 1.00 94.94 106 ALA A C 1
ATOM 805 O O . ALA A 1 106 ? 1.112 -1.239 -8.332 1.00 94.94 106 ALA A O 1
ATOM 806 N N . LEU A 1 107 ? 3.343 -1.013 -8.181 1.00 94.81 107 LEU A N 1
ATOM 807 C CA . LEU A 1 107 ? 3.334 -0.368 -6.863 1.00 94.81 107 LEU A CA 1
ATOM 808 C C . LEU A 1 107 ? 2.600 0.982 -6.878 1.00 94.81 107 LEU A C 1
ATOM 810 O O . LEU A 1 107 ? 1.755 1.216 -6.022 1.00 94.81 107 LEU A O 1
ATOM 814 N N . ILE A 1 108 ? 2.834 1.822 -7.892 1.00 96.62 108 ILE A N 1
ATOM 815 C CA . ILE A 1 108 ? 2.119 3.100 -8.062 1.00 96.62 108 ILE A CA 1
ATOM 816 C C . ILE A 1 108 ? 0.611 2.875 -8.217 1.00 96.62 108 ILE A C 1
ATOM 818 O O . ILE A 1 108 ? -0.189 3.622 -7.654 1.00 96.62 108 ILE A O 1
ATOM 822 N N . VAL A 1 109 ? 0.205 1.851 -8.974 1.00 97.00 109 VAL A N 1
ATOM 823 C CA . VAL A 1 109 ? -1.212 1.492 -9.125 1.00 97.00 109 VAL A CA 1
ATOM 824 C C . VAL A 1 109 ? -1.803 1.065 -7.782 1.00 97.00 109 VAL A C 1
ATOM 826 O O . VAL A 1 109 ? -2.888 1.525 -7.436 1.00 97.00 109 VAL A O 1
ATOM 829 N N . ILE A 1 110 ? -1.095 0.243 -7.003 1.00 95.12 110 ILE A N 1
ATOM 830 C CA . ILE A 1 110 ? -1.528 -0.159 -5.657 1.00 95.12 110 ILE A CA 1
ATOM 831 C C . ILE A 1 110 ? -1.706 1.072 -4.762 1.00 95.12 110 ILE A C 1
ATOM 833 O O . ILE A 1 110 ? -2.766 1.221 -4.155 1.00 95.12 110 ILE A O 1
ATOM 837 N N . ASP A 1 111 ? -0.734 1.985 -4.731 1.00 95.00 111 ASP A N 1
ATOM 838 C CA . ASP A 1 111 ? -0.815 3.213 -3.933 1.00 95.00 111 ASP A CA 1
ATOM 839 C C . ASP A 1 111 ? -2.003 4.087 -4.352 1.00 95.00 111 ASP A C 1
ATOM 841 O O . ASP A 1 111 ? -2.739 4.593 -3.505 1.00 95.00 111 ASP A O 1
ATOM 845 N N . ALA A 1 112 ? -2.236 4.238 -5.659 1.00 95.94 112 ALA A N 1
ATOM 846 C CA . ALA A 1 112 ? -3.364 5.003 -6.180 1.00 95.94 112 ALA A CA 1
ATOM 847 C C . ALA A 1 112 ? -4.708 4.386 -5.768 1.00 95.94 112 ALA A C 1
ATOM 849 O O . ALA A 1 112 ? -5.624 5.107 -5.367 1.00 95.94 112 ALA A O 1
ATOM 850 N N . VAL A 1 113 ? -4.831 3.056 -5.813 1.00 95.69 113 VAL A N 1
ATOM 851 C CA . VAL A 1 113 ? -6.047 2.368 -5.365 1.00 95.69 113 VAL A CA 1
ATOM 852 C C . VAL A 1 113 ? -6.226 2.525 -3.853 1.00 95.69 113 VAL A C 1
ATOM 854 O O . VAL A 1 113 ? -7.320 2.890 -3.428 1.00 95.69 113 VAL A O 1
ATOM 857 N N . ILE A 1 114 ? -5.179 2.346 -3.039 1.00 93.00 114 ILE A N 1
ATOM 858 C CA . ILE A 1 114 ? -5.245 2.573 -1.581 1.00 93.00 114 ILE A CA 1
ATOM 859 C C . ILE A 1 114 ? -5.652 4.021 -1.280 1.00 93.00 114 ILE A C 1
ATOM 861 O O . ILE A 1 114 ? -6.475 4.260 -0.397 1.00 93.00 114 ILE A O 1
ATOM 865 N N . PHE A 1 115 ? -5.146 4.996 -2.036 1.00 93.94 115 PHE A N 1
ATOM 866 C CA . PHE A 1 115 ? -5.508 6.403 -1.882 1.00 93.94 115 PHE A CA 1
ATOM 867 C C . PHE A 1 115 ? -6.995 6.653 -2.178 1.00 93.94 115 PHE A C 1
ATOM 869 O O . PHE A 1 115 ? -7.687 7.312 -1.397 1.00 93.94 115 PHE A O 1
ATOM 876 N N . ILE A 1 116 ? -7.519 6.095 -3.274 1.00 93.69 116 ILE A N 1
ATOM 877 C CA . ILE A 1 116 ? -8.950 6.167 -3.613 1.00 93.69 116 ILE A CA 1
ATOM 878 C C . ILE A 1 116 ? -9.785 5.519 -2.504 1.00 93.69 116 ILE A C 1
ATOM 880 O O . ILE A 1 116 ? -10.778 6.088 -2.055 1.00 93.69 116 ILE A O 1
ATOM 884 N N . VAL A 1 117 ? -9.366 4.357 -2.017 1.00 91.62 117 VAL A N 1
ATOM 885 C CA . VAL A 1 117 ? -10.041 3.651 -0.926 1.00 91.62 117 VAL A CA 1
ATOM 886 C C . VAL A 1 117 ? -10.066 4.507 0.343 1.00 91.62 117 VAL A C 1
ATOM 888 O O . VAL A 1 117 ? -11.139 4.768 0.883 1.00 91.62 117 VAL A O 1
ATOM 891 N N . ALA A 1 118 ? -8.921 5.038 0.773 1.00 91.06 118 ALA A N 1
ATOM 892 C CA . ALA A 1 118 ? -8.805 5.871 1.968 1.00 91.06 118 ALA A CA 1
ATOM 893 C C . ALA A 1 118 ? -9.639 7.161 1.874 1.00 91.06 118 ALA A C 1
ATOM 895 O O . ALA A 1 118 ? -10.294 7.559 2.839 1.00 91.06 118 ALA A O 1
ATOM 896 N N . THR A 1 119 ? -9.669 7.815 0.712 1.00 91.44 119 THR A N 1
ATOM 897 C CA . THR A 1 119 ? -10.450 9.050 0.513 1.00 91.44 119 THR A CA 1
ATOM 898 C C . THR A 1 119 ? -11.959 8.810 0.554 1.00 91.44 119 THR A C 1
ATOM 900 O O . THR A 1 119 ? -12.681 9.650 1.095 1.00 91.44 119 THR A O 1
ATOM 903 N N . ASN A 1 120 ? -12.428 7.647 0.093 1.00 90.38 120 ASN A N 1
ATOM 904 C CA . ASN A 1 120 ? -13.840 7.250 0.133 1.00 90.38 120 ASN A CA 1
ATOM 905 C C . ASN A 1 120 ? -14.283 6.629 1.471 1.00 90.38 120 ASN A C 1
ATOM 907 O O . ASN A 1 120 ? -15.449 6.274 1.628 1.00 90.38 120 ASN A O 1
ATOM 911 N N . THR A 1 121 ? -13.379 6.513 2.447 1.00 86.38 121 THR A N 1
ATOM 912 C CA . THR A 1 121 ? -13.704 6.025 3.798 1.00 86.38 121 THR A CA 1
ATOM 913 C C . THR A 1 121 ? -13.941 7.157 4.798 1.00 86.38 121 THR A C 1
ATOM 915 O O . THR A 1 121 ? -13.716 8.336 4.504 1.00 86.38 121 THR A O 1
ATOM 918 N N . GLY A 1 122 ? -14.422 6.795 5.994 1.00 83.88 122 GLY A N 1
ATOM 919 C CA . GLY A 1 122 ? -14.653 7.727 7.096 1.00 83.88 122 GLY A CA 1
ATOM 920 C C . GLY A 1 122 ? -13.384 8.469 7.553 1.00 83.88 122 GLY A C 1
ATOM 921 O O . GLY A 1 122 ? -12.263 8.045 7.259 1.00 83.88 122 GLY A O 1
ATOM 922 N N . PRO A 1 123 ? -13.535 9.580 8.299 1.00 84.31 123 PRO A N 1
ATOM 923 C CA . PRO A 1 123 ? -12.428 10.472 8.659 1.00 84.31 123 PRO A CA 1
ATOM 924 C C . PRO A 1 123 ? -11.313 9.783 9.459 1.00 84.31 123 PRO A C 1
ATOM 926 O O . PRO A 1 123 ? -10.148 10.131 9.284 1.00 84.31 123 PRO A O 1
ATOM 929 N N . LEU A 1 124 ? -11.654 8.784 10.282 1.00 83.50 124 LEU A N 1
ATOM 930 C CA . LEU A 1 124 ? -10.690 8.009 11.067 1.00 83.50 124 LEU A CA 1
ATOM 931 C C . LEU A 1 124 ? -9.736 7.207 10.167 1.00 83.50 124 LEU A C 1
ATOM 933 O O . LEU A 1 124 ? -8.519 7.370 10.240 1.00 83.50 124 LEU A O 1
ATOM 937 N N . LEU A 1 125 ? -10.292 6.389 9.266 1.00 83.00 125 LEU A N 1
ATOM 938 C CA . LEU A 1 125 ? -9.514 5.596 8.310 1.00 83.00 125 LEU A CA 1
ATOM 939 C C . LEU A 1 125 ? -8.727 6.513 7.368 1.00 83.00 125 LEU A C 1
ATOM 941 O O . LEU A 1 125 ? -7.537 6.309 7.138 1.00 83.00 125 LEU A O 1
ATOM 945 N N . ARG A 1 126 ? -9.346 7.598 6.896 1.00 88.56 126 ARG A N 1
ATOM 946 C CA . ARG A 1 126 ? -8.658 8.592 6.072 1.00 88.56 126 ARG A CA 1
ATOM 947 C C . ARG A 1 126 ? -7.412 9.152 6.765 1.00 88.56 126 ARG A C 1
ATOM 949 O O . ARG A 1 126 ? -6.356 9.198 6.142 1.00 88.56 126 ARG A O 1
ATOM 956 N N . ALA A 1 127 ? -7.507 9.543 8.036 1.00 88.31 127 ALA A N 1
ATOM 957 C CA . ALA A 1 127 ? -6.363 10.056 8.791 1.00 88.31 127 ALA A CA 1
ATOM 958 C C . ALA A 1 127 ? -5.247 9.009 8.951 1.00 88.31 127 ALA A C 1
ATOM 960 O O . ALA A 1 127 ? -4.069 9.355 8.887 1.00 88.31 127 ALA A O 1
ATOM 961 N N . GLN A 1 128 ? -5.611 7.733 9.097 1.00 86.75 128 GLN A N 1
ATOM 962 C CA . GLN A 1 128 ? -4.657 6.637 9.263 1.00 86.75 128 GLN A CA 1
ATOM 963 C C . GLN A 1 128 ? -3.873 6.310 7.980 1.00 86.75 128 GLN A C 1
ATOM 965 O O . GLN A 1 128 ? -2.666 6.082 8.042 1.00 86.75 128 GLN A O 1
ATOM 970 N N . TYR A 1 129 ? -4.533 6.280 6.818 1.00 89.56 129 TYR A N 1
ATOM 971 C CA . TYR A 1 129 ? -3.921 5.766 5.583 1.00 89.56 129 TYR A CA 1
ATOM 972 C C . TYR A 1 129 ? -3.336 6.843 4.667 1.00 89.56 129 TYR A C 1
ATOM 974 O O . TYR A 1 129 ? -2.362 6.582 3.956 1.00 89.56 129 TYR A O 1
ATOM 982 N N . LEU A 1 130 ? -3.908 8.049 4.648 1.00 90.88 130 LEU A N 1
ATOM 983 C CA . LEU A 1 130 ? -3.681 9.007 3.561 1.00 90.88 130 LEU A CA 1
ATOM 984 C C . LEU A 1 130 ? -2.234 9.520 3.514 1.00 90.88 130 LEU A C 1
ATOM 986 O O . LEU A 1 130 ? -1.639 9.568 2.439 1.00 90.88 130 LEU A O 1
ATOM 990 N N . TRP A 1 131 ? -1.638 9.821 4.671 1.00 92.38 131 TRP A N 1
ATOM 991 C CA . TRP A 1 131 ? -0.253 10.298 4.738 1.00 92.38 131 TRP A CA 1
ATOM 992 C C . TRP A 1 131 ? 0.763 9.239 4.296 1.00 92.38 131 TRP A C 1
ATOM 994 O O . TRP A 1 131 ? 1.609 9.506 3.444 1.00 92.38 131 TRP A O 1
ATOM 1004 N N . SER A 1 132 ? 0.645 8.023 4.838 1.00 91.81 132 SER A N 1
ATOM 1005 C CA . SER A 1 132 ? 1.531 6.906 4.489 1.00 91.81 132 SER A CA 1
ATOM 1006 C C . SER A 1 132 ? 1.447 6.580 2.994 1.00 91.81 132 SER A C 1
ATOM 1008 O O . SER A 1 132 ? 2.470 6.441 2.32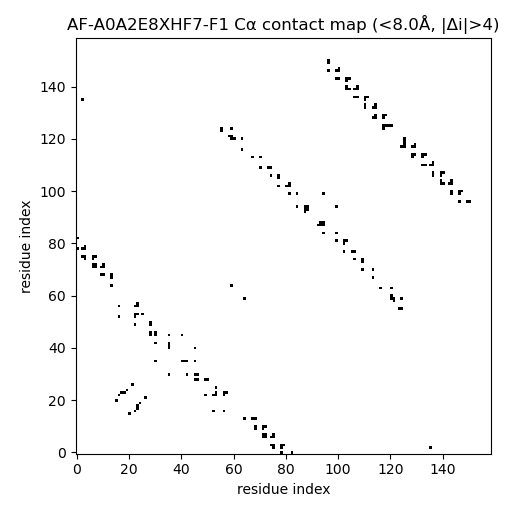7 1.00 91.81 132 SER A O 1
ATOM 1010 N N . THR A 1 133 ? 0.230 6.553 2.442 1.00 92.56 133 THR A N 1
ATOM 1011 C CA . THR A 1 133 ? -0.003 6.242 1.024 1.00 92.56 133 THR A CA 1
ATOM 1012 C C . THR A 1 133 ? 0.593 7.301 0.096 1.00 92.56 133 THR A C 1
ATOM 1014 O O . THR A 1 133 ? 1.243 6.955 -0.886 1.00 92.56 133 THR A O 1
ATOM 1017 N N . LEU A 1 134 ? 0.435 8.592 0.415 1.00 93.81 134 LEU A N 1
ATOM 1018 C CA . LEU A 1 134 ? 1.045 9.673 -0.369 1.00 93.81 134 LEU A CA 1
ATOM 1019 C C . LEU A 1 134 ? 2.572 9.580 -0.380 1.00 93.81 134 LEU A C 1
ATOM 1021 O O . LEU A 1 134 ? 3.188 9.746 -1.430 1.00 93.81 134 LEU A O 1
ATOM 1025 N N . LEU A 1 135 ? 3.183 9.299 0.773 1.00 94.69 135 LEU A N 1
ATOM 1026 C CA . LEU A 1 135 ? 4.632 9.150 0.872 1.00 94.69 135 LEU A CA 1
ATOM 1027 C C . LEU A 1 135 ? 5.132 8.038 -0.056 1.00 94.69 135 LEU A C 1
ATOM 1029 O O . LEU A 1 135 ? 6.047 8.272 -0.848 1.00 94.69 135 LEU A O 1
ATOM 1033 N N . TRP A 1 136 ? 4.522 6.852 0.006 1.00 94.31 136 TRP A N 1
ATOM 1034 C CA . TRP A 1 136 ? 4.924 5.719 -0.831 1.00 94.31 136 TRP A CA 1
ATOM 1035 C C . TRP A 1 136 ? 4.685 5.967 -2.317 1.00 94.31 136 TRP A C 1
ATOM 1037 O O . TRP A 1 136 ? 5.582 5.696 -3.116 1.00 94.31 136 TRP A O 1
ATOM 1047 N N . PHE A 1 137 ? 3.567 6.603 -2.669 1.00 95.00 137 PHE A N 1
ATOM 1048 C CA . PHE A 1 137 ? 3.270 6.998 -4.043 1.00 95.00 137 PHE A CA 1
ATOM 1049 C C . PHE A 1 137 ? 4.394 7.843 -4.655 1.00 95.00 137 PHE A C 1
ATOM 1051 O O . PHE A 1 137 ? 4.892 7.540 -5.744 1.00 95.00 137 PHE A O 1
ATOM 1058 N N . PHE A 1 138 ? 4.859 8.875 -3.942 1.00 96.44 138 PHE A N 1
ATOM 1059 C CA . PHE A 1 138 ? 5.958 9.710 -4.429 1.00 96.44 138 PHE A CA 1
ATOM 1060 C C . PHE A 1 138 ? 7.282 8.946 -4.501 1.00 96.44 138 PHE A C 1
ATOM 1062 O O . PHE A 1 138 ? 8.008 9.088 -5.485 1.00 96.44 138 PHE A O 1
ATOM 1069 N N . VAL A 1 139 ? 7.591 8.104 -3.512 1.00 94.81 139 VAL A N 1
ATOM 1070 C CA . VAL A 1 139 ? 8.799 7.263 -3.539 1.00 94.81 139 VAL A CA 1
ATOM 1071 C C . VAL A 1 139 ? 8.806 6.360 -4.775 1.00 94.81 139 VAL A C 1
ATOM 1073 O O . VAL A 1 139 ? 9.805 6.320 -5.495 1.00 94.81 139 VAL A O 1
ATOM 1076 N N . HIS A 1 140 ? 7.700 5.677 -5.073 1.00 95.25 140 HIS A N 1
ATOM 1077 C CA . HIS A 1 140 ? 7.617 4.806 -6.243 1.00 95.25 140 HIS A CA 1
ATOM 1078 C C . HIS A 1 140 ? 7.674 5.583 -7.563 1.00 95.25 140 HIS A C 1
ATOM 1080 O O . HIS A 1 140 ? 8.308 5.106 -8.505 1.00 95.25 140 HIS A O 1
ATOM 1086 N N . LEU A 1 141 ? 7.112 6.795 -7.630 1.00 95.50 141 LEU A N 1
ATOM 1087 C CA . LEU A 1 141 ? 7.272 7.680 -8.790 1.00 95.50 141 LEU A CA 1
ATOM 1088 C C . LEU A 1 141 ? 8.738 8.041 -9.048 1.00 95.50 141 LEU A C 1
ATOM 1090 O O . LEU A 1 141 ? 9.193 7.952 -10.189 1.00 95.50 141 LEU A O 1
ATOM 1094 N N . PHE A 1 142 ? 9.498 8.405 -8.012 1.00 95.31 142 PHE A N 1
ATOM 1095 C CA . PHE A 1 142 ? 10.924 8.707 -8.163 1.00 95.31 142 PHE A CA 1
ATOM 1096 C C . PHE A 1 142 ? 11.732 7.480 -8.599 1.00 95.31 1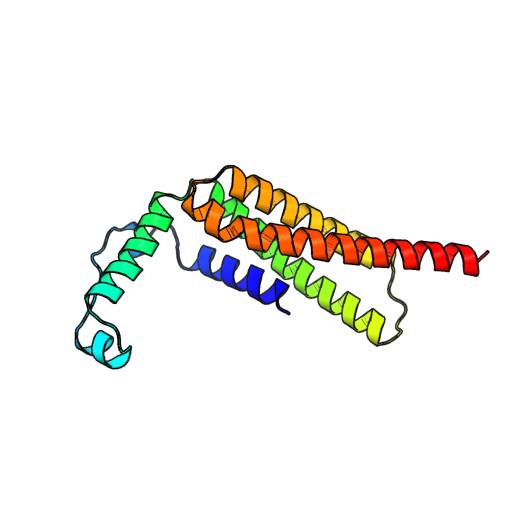42 PHE A C 1
ATOM 1098 O O . PHE A 1 142 ? 12.606 7.593 -9.459 1.00 95.31 142 PHE A O 1
ATOM 1105 N N . LEU A 1 143 ? 11.420 6.300 -8.060 1.00 92.25 143 LEU A N 1
ATOM 1106 C CA . LEU A 1 143 ? 12.073 5.051 -8.460 1.00 92.25 143 LEU A CA 1
ATOM 1107 C C . LEU A 1 143 ? 11.746 4.667 -9.908 1.00 92.25 143 LEU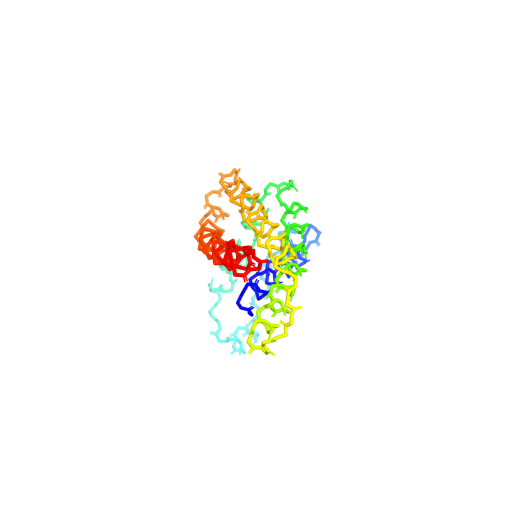 A C 1
ATOM 1109 O O . LEU A 1 143 ? 12.637 4.246 -10.648 1.00 92.25 143 LEU A O 1
ATOM 1113 N N . LEU A 1 144 ? 10.500 4.868 -10.345 1.00 94.12 144 LEU A N 1
ATOM 1114 C CA . LEU A 1 144 ? 10.118 4.682 -11.741 1.00 94.12 144 LEU A CA 1
ATOM 1115 C C . LEU A 1 144 ? 10.865 5.663 -12.651 1.00 94.12 144 LEU A C 1
ATOM 1117 O O . LEU A 1 144 ? 11.406 5.247 -13.672 1.00 94.12 144 LEU A O 1
ATOM 1121 N N . PHE A 1 145 ? 10.941 6.941 -12.274 1.00 93.38 145 PHE A N 1
ATOM 1122 C CA . PHE A 1 145 ? 11.685 7.951 -13.028 1.00 93.38 145 PHE A CA 1
ATOM 1123 C C . PHE A 1 145 ? 13.167 7.579 -13.177 1.00 93.38 145 PHE A C 1
A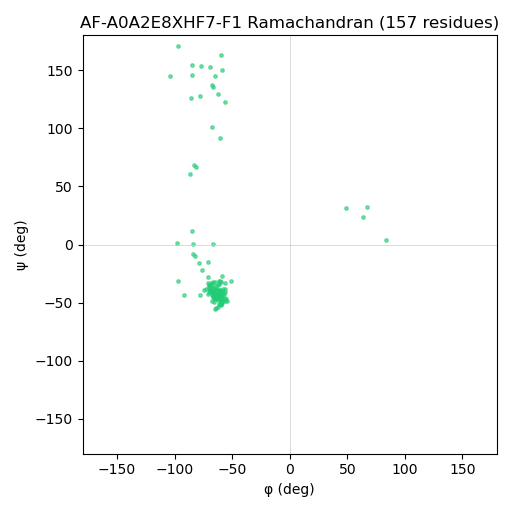TOM 1125 O O . PHE A 1 145 ? 13.724 7.677 -14.273 1.00 93.38 145 PHE A O 1
ATOM 1132 N N . ALA A 1 146 ? 13.795 7.087 -12.107 1.00 89.75 146 ALA A N 1
ATOM 1133 C CA . ALA A 1 146 ? 15.165 6.588 -12.152 1.00 89.75 146 ALA A CA 1
ATOM 1134 C C . ALA A 1 146 ? 15.304 5.390 -13.110 1.00 89.75 146 ALA A C 1
ATOM 1136 O O . ALA A 1 146 ? 16.192 5.387 -13.961 1.00 89.75 146 ALA A 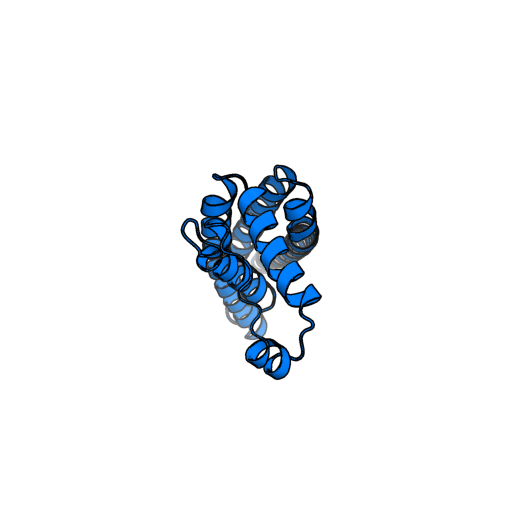O 1
ATOM 1137 N N . ALA A 1 147 ? 14.395 4.412 -13.037 1.00 88.56 147 ALA A N 1
ATOM 1138 C CA . ALA A 1 147 ? 14.401 3.246 -13.923 1.00 88.56 147 ALA A CA 1
ATOM 1139 C C . ALA A 1 147 ? 14.206 3.623 -15.404 1.00 88.56 147 ALA A C 1
ATOM 1141 O O . ALA A 1 147 ? 14.871 3.069 -16.278 1.00 88.56 147 ALA A O 1
ATOM 1142 N N . VAL A 1 148 ? 13.326 4.585 -15.698 1.00 90.44 148 VAL A N 1
ATOM 1143 C CA . VAL A 1 148 ? 13.130 5.120 -17.055 1.00 90.44 148 VAL A CA 1
ATOM 1144 C C . VAL A 1 148 ? 14.385 5.843 -17.540 1.00 90.44 148 VAL A C 1
ATOM 1146 O O . VAL A 1 148 ? 14.824 5.595 -18.657 1.00 90.44 148 VAL A O 1
ATOM 1149 N N . SER A 1 149 ? 15.005 6.665 -16.692 1.00 88.88 149 SER A N 1
ATOM 1150 C CA . SER A 1 149 ? 16.226 7.403 -17.041 1.00 88.88 149 SER A CA 1
ATOM 1151 C C . SER A 1 149 ? 17.398 6.475 -17.376 1.00 88.88 149 SER A C 1
ATOM 1153 O O . SER A 1 149 ? 18.143 6.744 -18.313 1.00 88.88 149 SER A O 1
ATOM 1155 N N . ILE A 1 150 ? 17.551 5.367 -16.640 1.00 85.06 150 ILE A N 1
ATOM 1156 C CA . ILE A 1 150 ? 18.562 4.335 -16.928 1.00 85.06 150 ILE A CA 1
ATOM 1157 C C . ILE A 1 150 ? 18.251 3.642 -18.258 1.00 85.06 150 ILE A C 1
ATOM 1159 O O . ILE A 1 150 ? 19.129 3.523 -19.105 1.00 85.06 150 ILE A O 1
ATOM 1163 N N . SER A 1 151 ? 16.988 3.256 -18.468 1.00 84.25 151 SER A N 1
ATOM 1164 C CA . SER A 1 151 ? 16.542 2.611 -19.709 1.00 84.25 151 SER A CA 1
ATOM 1165 C C . SER A 1 151 ? 16.819 3.466 -20.947 1.00 84.25 151 SER A C 1
ATOM 1167 O O . SER A 1 151 ? 17.147 2.909 -21.988 1.00 84.25 151 SER A O 1
ATOM 1169 N N . SER A 1 152 ? 16.659 4.790 -20.859 1.00 84.19 152 SER A N 1
ATOM 1170 C CA . SER A 1 152 ? 16.942 5.695 -21.978 1.00 84.19 152 SER A CA 1
ATOM 1171 C C . SER A 1 152 ? 18.435 5.774 -22.295 1.00 84.19 152 SER A C 1
ATOM 1173 O O . SER A 1 152 ? 18.795 5.764 -23.466 1.00 84.19 152 SER A O 1
ATOM 1175 N N . LYS A 1 153 ? 19.303 5.785 -21.273 1.00 80.69 153 LYS A N 1
ATOM 1176 C CA . LYS A 1 153 ? 20.763 5.791 -21.467 1.00 80.69 153 LYS A CA 1
ATOM 1177 C C . LYS A 1 153 ? 21.275 4.512 -22.124 1.00 80.69 153 LYS A C 1
ATOM 1179 O O . LYS A 1 153 ? 22.081 4.588 -23.036 1.00 80.69 153 LYS A O 1
ATOM 1184 N N . GLU A 1 154 ? 20.763 3.347 -21.721 1.00 73.38 154 GLU A N 1
ATOM 1185 C CA . GLU A 1 154 ? 21.134 2.069 -22.355 1.00 73.38 154 GLU A CA 1
ATOM 1186 C C . GLU A 1 154 ? 20.788 2.027 -23.853 1.00 73.38 154 GLU A C 1
ATOM 1188 O O . GLU A 1 154 ? 21.478 1.366 -24.625 1.00 73.38 154 GLU A O 1
ATOM 1193 N N . ILE A 1 155 ? 19.725 2.726 -24.270 1.00 73.25 155 ILE A N 1
ATOM 1194 C CA . ILE A 1 155 ? 19.336 2.835 -25.683 1.00 73.25 155 ILE A CA 1
ATOM 1195 C C . ILE A 1 155 ? 20.282 3.776 -26.443 1.00 73.25 155 ILE A C 1
ATOM 1197 O O . ILE A 1 155 ? 20.612 3.484 -27.588 1.00 73.25 155 ILE A O 1
ATOM 1201 N N . GLU A 1 156 ? 20.716 4.879 -25.827 1.00 72.50 156 GLU A N 1
ATOM 1202 C CA . GLU A 1 156 ? 21.671 5.824 -26.430 1.00 72.50 156 GLU A CA 1
ATOM 1203 C C . GLU A 1 156 ? 23.086 5.237 -26.548 1.00 72.50 156 GLU A C 1
ATOM 1205 O O . GLU A 1 156 ? 23.721 5.418 -27.580 1.00 72.50 156 GLU A O 1
ATOM 1210 N N . ASP A 1 157 ? 23.564 4.503 -25.538 1.00 68.88 157 ASP A N 1
ATOM 1211 C CA . ASP A 1 157 ? 24.915 3.916 -25.515 1.00 68.88 157 ASP A CA 1
ATOM 1212 C C . ASP A 1 157 ? 25.036 2.624 -26.358 1.00 68.88 157 ASP A C 1
ATOM 1214 O O . ASP A 1 157 ? 26.141 2.151 -26.632 1.00 68.88 157 ASP A O 1
ATOM 1218 N N . GLY A 1 158 ? 23.903 2.016 -26.731 1.00 58.19 158 GLY A N 1
ATOM 1219 C CA . GLY A 1 158 ? 23.819 0.794 -27.539 1.00 58.19 158 GLY A CA 1
ATOM 1220 C C . GLY A 1 158 ? 23.555 1.015 -29.036 1.00 58.19 158 GLY A C 1
ATOM 1221 O O . GLY A 1 158 ? 23.423 0.025 -29.763 1.00 58.19 158 GLY A O 1
ATOM 1222 N N . ALA A 1 159 ? 23.448 2.273 -29.479 1.00 48.91 159 A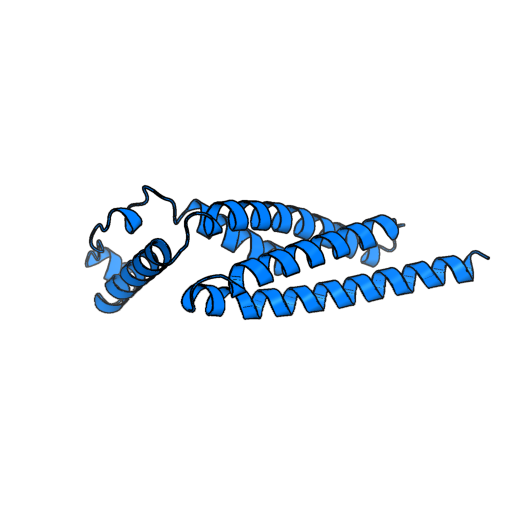LA A N 1
ATOM 1223 C CA . ALA A 1 159 ? 23.285 2.700 -30.874 1.00 48.91 159 ALA A CA 1
ATOM 1224 C C . ALA A 1 159 ? 24.589 3.296 -31.430 1.00 48.91 159 ALA A C 1
ATOM 1226 O O . ALA A 1 159 ? 24.833 3.111 -32.646 1.00 48.91 159 ALA A O 1
#

Secondary structure (DSSP, 8-state):
-HHHHHHHHHHHHHHHS-TTSTTTTTPPP---HHHHHHHT--HHHHHHHHHHHHHHHHHS-TTHHHHHHHHHHHHHHHHHHHHHHHHHHHTT----HHHHHHHHHHHHHHHHHHHHHHHTS-HHHHHHHHHHHHHHHHHHHHHHHHHHHHHHHHHHHT-

Mean predicted aligned error: 7.7 Å

Foldseek 3Di:
DVLLVVLVVLLVCLVQLDDVHPLCVVPQQPQDPVVCVVVVHDPVRSRVVSVVSNCVSVQDDPVLRVLSNVLSVQSNVLVVVQVVQVVCVVVVHPDPLVSQLVSLVSQLVSLVVQCVSLVPGDPVSVVVRNVVSVVSNVVSVVSNVVSVVVVVVCVVVVD

Sequence (159 aa):
MLLLANHSNELLKQVVIAPGSVAELGVPADCRADELEEEGLSLLECELMVSNVQITLVSSPEWFRPLMFLLSVSGVLFAALSISVGFSFVNNKNVNVNWAKSCFIALIVIDAVIFIVATNTGPLLRAQYLWSTLLWFFVHLFLLFAAVSISSKEIEDGA

Nearest PDB structures (foldseek):
  2elb-assembly1_A-2  TM=4.016E-01  e=8.508E+00  Homo sapiens

pLDDT: mean 84.95, std 9.73, range [48.91, 97.0]